Protein AF-A0A183EHI3-F1 (afdb_monomer_lite)

Structure (mmCIF, N/CA/C/O backbone):
data_AF-A0A183EHI3-F1
#
_entry.id   AF-A0A183EHI3-F1
#
loop_
_atom_site.group_PDB
_atom_site.id
_atom_site.type_symbol
_atom_site.label_atom_id
_atom_site.label_alt_id
_atom_site.label_comp_id
_atom_site.label_asym_id
_atom_site.label_entity_id
_atom_site.label_seq_id
_atom_site.pdbx_PDB_ins_code
_atom_site.Cartn_x
_atom_site.Cartn_y
_atom_site.Cartn_z
_atom_site.occupancy
_atom_site.B_iso_or_equiv
_atom_site.auth_seq_id
_atom_site.auth_comp_id
_atom_site.auth_asym_id
_atom_site.auth_atom_id
_atom_site.pdbx_PDB_model_num
ATOM 1 N N . MET A 1 1 ? -23.068 6.113 -19.699 1.00 35.72 1 MET A N 1
ATOM 2 C CA . MET A 1 1 ? -21.818 5.393 -19.370 1.00 35.72 1 MET A CA 1
ATOM 3 C C . MET A 1 1 ? -21.089 6.207 -18.317 1.00 35.72 1 MET A C 1
ATOM 5 O O . MET A 1 1 ? -20.571 7.265 -18.648 1.00 35.72 1 MET A O 1
ATOM 9 N N . VAL A 1 2 ? -21.133 5.801 -17.048 1.00 40.81 2 VAL A N 1
ATOM 10 C CA . VAL A 1 2 ? -20.371 6.489 -15.996 1.00 40.81 2 VAL A CA 1
ATOM 11 C C . VAL A 1 2 ? -18.948 5.955 -16.076 1.00 40.81 2 VAL A C 1
ATOM 13 O O . VAL A 1 2 ? -18.695 4.810 -15.715 1.00 40.81 2 VAL A O 1
ATOM 16 N N . SER A 1 3 ? -18.036 6.756 -16.620 1.00 42.97 3 SER A N 1
ATOM 17 C CA . SER A 1 3 ? -16.607 6.491 -16.495 1.00 42.97 3 SER A CA 1
ATOM 18 C C . SER A 1 3 ? -16.245 6.707 -15.028 1.00 42.97 3 SER A C 1
ATOM 20 O O . SER A 1 3 ? -16.034 7.836 -14.588 1.00 42.97 3 SER A O 1
ATOM 22 N N . THR A 1 4 ? -16.266 5.643 -14.228 1.00 50.12 4 THR A N 1
ATOM 23 C CA . THR A 1 4 ? -15.670 5.673 -12.894 1.00 50.12 4 THR A CA 1
ATOM 24 C C . THR A 1 4 ? -14.167 5.718 -13.107 1.00 50.12 4 THR A C 1
ATOM 26 O O . THR A 1 4 ? -13.538 4.676 -13.301 1.00 50.12 4 THR A O 1
ATOM 29 N N . ALA A 1 5 ? -13.591 6.921 -13.134 1.00 54.94 5 ALA A N 1
ATOM 30 C CA . ALA A 1 5 ? -12.156 7.076 -12.953 1.00 54.94 5 ALA A CA 1
ATOM 31 C C . ALA A 1 5 ? -11.780 6.227 -11.732 1.00 54.94 5 ALA A C 1
ATOM 33 O O . ALA A 1 5 ? -12.327 6.445 -10.649 1.00 54.94 5 ALA A O 1
ATOM 34 N N . MET A 1 6 ? -10.957 5.191 -11.926 1.00 63.34 6 MET A N 1
ATOM 35 C CA . MET A 1 6 ? -10.556 4.334 -10.815 1.00 63.34 6 MET A CA 1
ATOM 36 C C . MET A 1 6 ? -9.945 5.235 -9.746 1.00 63.34 6 MET A C 1
ATOM 38 O O . MET A 1 6 ? -9.024 5.999 -10.044 1.00 63.34 6 MET A O 1
ATOM 42 N N . ALA A 1 7 ? -10.502 5.196 -8.535 1.00 79.44 7 ALA A N 1
ATOM 43 C CA . ALA A 1 7 ? -9.988 5.984 -7.429 1.00 79.44 7 ALA A CA 1
ATOM 44 C C . ALA A 1 7 ? -8.497 5.666 -7.258 1.00 79.44 7 ALA A C 1
ATOM 46 O O . ALA A 1 7 ? -8.102 4.508 -7.144 1.00 79.44 7 ALA A O 1
ATOM 47 N N . ASN A 1 8 ? -7.650 6.691 -7.310 1.00 89.19 8 ASN A N 1
ATOM 48 C CA . ASN A 1 8 ? -6.228 6.520 -7.061 1.00 89.19 8 ASN A CA 1
ATOM 49 C C . ASN A 1 8 ? -5.980 6.637 -5.556 1.00 89.19 8 ASN A C 1
ATOM 51 O O . ASN A 1 8 ? -5.606 7.701 -5.064 1.00 89.19 8 ASN A O 1
ATOM 55 N N . ASP A 1 9 ? -6.176 5.535 -4.835 1.00 91.62 9 ASP A N 1
ATOM 56 C CA . ASP A 1 9 ? -5.979 5.474 -3.381 1.00 91.62 9 ASP A CA 1
ATOM 57 C C . ASP A 1 9 ? -4.515 5.721 -2.952 1.00 91.62 9 ASP A C 1
ATOM 59 O O . ASP A 1 9 ? -4.250 5.899 -1.767 1.00 91.62 9 ASP A O 1
ATOM 63 N N . LEU A 1 10 ? -3.564 5.787 -3.898 1.00 92.94 10 LEU A N 1
ATOM 64 C CA . LEU A 1 10 ? -2.156 6.134 -3.652 1.00 92.94 10 LEU A CA 1
ATOM 65 C C . LEU A 1 10 ? -1.818 7.606 -3.910 1.00 92.94 10 LEU A C 1
ATOM 67 O O . LEU A 1 10 ? -0.661 7.988 -3.731 1.00 92.94 10 LEU A O 1
ATOM 71 N N . ALA A 1 11 ? -2.770 8.431 -4.353 1.00 92.94 11 ALA A N 1
ATOM 72 C CA . ALA A 1 11 ? -2.496 9.823 -4.717 1.00 92.94 11 ALA A CA 1
ATOM 73 C C . ALA A 1 11 ? -1.842 10.604 -3.563 1.00 92.94 11 ALA A C 1
ATOM 75 O O . ALA A 1 11 ? -0.819 11.256 -3.763 1.00 92.94 11 ALA A O 1
ATOM 76 N N . ASP A 1 12 ? -2.364 10.448 -2.346 1.00 92.06 12 ASP A N 1
ATOM 77 C CA . ASP A 1 12 ? -1.857 11.145 -1.158 1.00 92.06 12 ASP A CA 1
ATOM 78 C C . ASP A 1 12 ? -0.477 10.660 -0.700 1.00 92.06 12 ASP A C 1
ATOM 80 O O . ASP A 1 12 ? 0.204 11.359 0.045 1.00 92.06 12 ASP A O 1
ATOM 84 N N . SER A 1 13 ? -0.038 9.482 -1.148 1.00 94.00 13 SER A N 1
ATOM 85 C CA . SER A 1 13 ? 1.282 8.938 -0.816 1.00 94.00 13 SER A CA 1
ATOM 86 C C . SER A 1 13 ? 2.410 9.490 -1.672 1.00 94.00 13 SER A C 1
ATOM 88 O O . SER A 1 13 ? 3.579 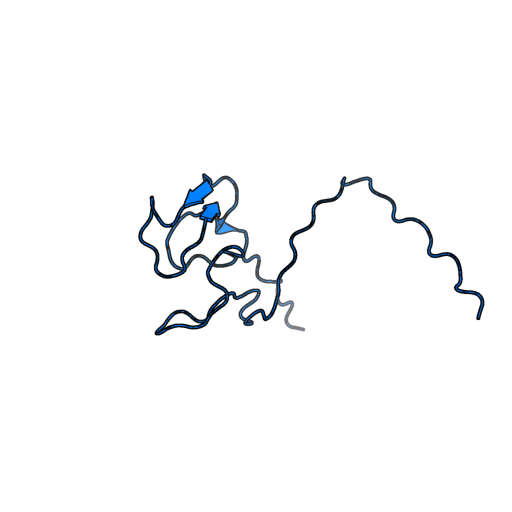9.306 -1.328 1.00 94.00 13 SER A O 1
ATOM 90 N N . GLN A 1 14 ? 2.100 10.139 -2.795 1.00 94.81 14 GLN A N 1
ATOM 91 C CA . GLN A 1 14 ? 3.126 10.607 -3.717 1.00 94.81 14 GLN A CA 1
ATOM 92 C C . GLN A 1 14 ? 4.035 11.634 -3.045 1.00 94.81 14 GLN A C 1
ATOM 94 O O . GLN A 1 14 ? 3.566 12.612 -2.467 1.00 94.81 14 GLN A O 1
ATOM 99 N N . MET A 1 15 ? 5.347 11.396 -3.134 1.00 94.69 15 MET A N 1
ATOM 100 C CA . MET A 1 15 ? 6.400 12.270 -2.596 1.00 94.69 15 MET A CA 1
ATOM 101 C C . MET A 1 15 ? 6.299 12.557 -1.086 1.00 94.69 15 MET A C 1
ATOM 103 O O . MET A 1 15 ? 7.000 13.433 -0.583 1.00 94.69 15 MET A O 1
ATOM 107 N N . CYS A 1 16 ? 5.461 11.829 -0.343 1.00 93.44 16 CYS A N 1
ATOM 108 C CA . CYS A 1 16 ? 5.428 11.933 1.110 1.00 93.44 16 CYS A CA 1
ATOM 109 C C . CYS A 1 16 ? 6.640 11.214 1.718 1.00 93.44 16 CYS A C 1
ATOM 111 O O . CYS A 1 16 ? 7.137 10.261 1.122 1.00 93.44 16 CYS A O 1
ATOM 113 N N . PRO A 1 17 ? 7.120 11.617 2.905 1.00 92.69 17 PRO A N 1
ATOM 114 C CA . PRO A 1 17 ? 8.087 10.822 3.650 1.00 92.69 17 PRO A CA 1
ATOM 115 C C . PRO A 1 17 ? 7.437 9.526 4.144 1.00 92.69 17 PRO A C 1
ATOM 117 O O . PRO A 1 17 ? 6.237 9.487 4.431 1.00 92.69 17 PRO A O 1
ATOM 120 N N . PHE A 1 18 ? 8.235 8.466 4.266 1.00 93.25 18 PHE A N 1
ATOM 121 C CA . PHE A 1 18 ? 7.788 7.251 4.939 1.00 93.25 18 PHE A CA 1
ATOM 122 C C . PHE A 1 18 ? 7.695 7.519 6.442 1.00 93.25 18 PHE A C 1
ATOM 124 O O . PHE A 1 18 ? 8.645 8.035 7.026 1.00 93.25 18 PHE A O 1
ATOM 131 N N . GLN A 1 19 ? 6.555 7.193 7.046 1.00 91.94 19 GLN A N 1
ATOM 132 C CA . GLN A 1 19 ? 6.283 7.409 8.463 1.00 91.94 19 GLN A CA 1
ATOM 133 C C . GLN A 1 19 ? 5.755 6.136 9.111 1.00 91.94 19 GLN A C 1
ATOM 135 O O . GLN A 1 19 ? 4.970 5.406 8.505 1.00 91.94 19 GLN A O 1
ATOM 140 N N . THR A 1 20 ? 6.132 5.900 10.361 1.00 89.25 20 THR A N 1
ATOM 141 C CA . THR A 1 20 ? 5.662 4.771 11.177 1.00 89.25 20 THR A CA 1
ATOM 142 C C . THR A 1 20 ? 4.588 5.203 12.174 1.00 89.25 20 THR A C 1
ATOM 144 O O . THR A 1 20 ? 4.482 6.374 12.549 1.00 89.25 20 THR A O 1
ATOM 147 N N . SER A 1 21 ? 3.793 4.251 12.664 1.00 77.75 21 SER A N 1
ATOM 148 C CA . SER A 1 21 ? 2.788 4.504 13.706 1.00 77.75 21 SER A CA 1
ATOM 149 C C . SER A 1 21 ? 3.372 5.012 15.034 1.00 77.75 21 SER A C 1
ATOM 151 O O . SER A 1 21 ? 2.652 5.610 15.830 1.00 77.75 21 SER A O 1
ATOM 153 N N . SER A 1 22 ? 4.669 4.806 15.287 1.00 76.19 22 SER A N 1
ATOM 154 C CA . SER A 1 22 ? 5.380 5.394 16.433 1.00 76.19 22 SER A CA 1
ATOM 155 C C . SER A 1 22 ? 5.609 6.899 16.291 1.00 76.19 22 SER A C 1
ATOM 157 O O . SER A 1 22 ? 5.594 7.614 17.288 1.00 76.19 22 SER A O 1
ATOM 159 N N . GLU A 1 23 ? 5.790 7.393 15.066 1.00 80.75 23 GLU A N 1
ATOM 160 C CA . GLU A 1 23 ? 5.986 8.822 14.784 1.00 80.75 23 GLU A CA 1
ATOM 161 C C . GLU A 1 23 ? 4.646 9.559 14.704 1.00 80.75 23 GLU A C 1
ATOM 163 O O . GLU A 1 23 ? 4.526 10.717 15.103 1.00 80.75 23 GLU A O 1
ATOM 168 N N . LYS A 1 24 ? 3.616 8.869 14.204 1.00 71.19 24 LYS A N 1
ATOM 169 C CA . LYS A 1 24 ? 2.264 9.397 14.025 1.00 71.19 24 LYS A CA 1
ATOM 170 C C . LYS A 1 24 ? 1.282 8.411 14.647 1.00 71.19 24 LYS A C 1
ATOM 172 O O . LYS A 1 24 ? 1.069 7.340 14.086 1.00 71.19 24 LYS A O 1
ATOM 177 N N . LYS A 1 25 ? 0.690 8.773 15.791 1.00 77.69 25 LYS A N 1
ATOM 178 C CA . LYS A 1 25 ? -0.248 7.953 16.591 1.00 77.69 25 LYS A CA 1
ATOM 179 C C . LYS A 1 25 ? -1.583 7.669 15.866 1.00 77.69 25 LYS A C 1
ATOM 181 O O . LYS A 1 25 ? -2.646 8.027 16.359 1.00 77.69 25 LYS A O 1
ATOM 186 N N . CYS A 1 26 ? -1.544 7.079 14.674 1.00 81.62 26 CYS A N 1
ATOM 187 C CA . CYS A 1 26 ? -2.723 6.691 13.907 1.00 81.62 26 CYS A CA 1
ATOM 188 C C . CYS A 1 26 ? -3.176 5.279 14.309 1.00 81.62 26 CYS A C 1
ATOM 190 O O . CYS A 1 26 ? -2.350 4.373 14.420 1.00 81.62 26 CYS A O 1
ATOM 192 N N . GLU A 1 27 ? -4.487 5.083 14.454 1.00 76.88 27 GLU A N 1
ATOM 193 C CA . GLU A 1 27 ? -5.097 3.829 14.935 1.00 76.88 27 GLU A CA 1
ATOM 194 C C . GLU A 1 27 ? -4.848 2.616 14.025 1.00 76.88 27 GLU A C 1
ATOM 196 O O . GLU A 1 27 ? -4.821 1.479 14.483 1.00 76.88 27 GLU A O 1
ATOM 201 N N . GLU A 1 28 ? -4.631 2.858 12.733 1.00 81.00 28 GLU A N 1
ATOM 202 C CA . GLU A 1 28 ? -4.462 1.831 11.697 1.00 81.00 28 GLU A CA 1
ATOM 203 C C . GLU A 1 28 ? -3.168 1.005 11.875 1.00 81.00 28 GLU A C 1
ATOM 205 O O . GLU A 1 28 ? -3.046 -0.101 11.342 1.00 81.00 28 GLU A O 1
ATOM 210 N N . GLY A 1 29 ? -2.185 1.548 12.607 1.00 84.50 29 GLY A N 1
ATOM 211 C CA . GLY A 1 29 ? -0.846 0.973 12.734 1.00 84.50 29 GLY A CA 1
ATOM 212 C C . GLY A 1 29 ? -0.021 1.036 11.438 1.00 84.50 29 GLY A C 1
ATOM 213 O O . GLY A 1 29 ? -0.361 1.755 10.494 1.00 84.50 29 GLY A O 1
ATOM 214 N N . GLY A 1 30 ? 1.084 0.285 11.408 1.00 87.50 30 GLY A N 1
ATOM 215 C CA . GLY A 1 30 ? 1.941 0.118 10.228 1.00 87.50 30 GLY A CA 1
ATOM 216 C C . GLY A 1 30 ? 2.841 1.317 9.904 1.00 87.50 30 GLY A C 1
ATOM 217 O O . GLY A 1 30 ? 3.023 2.231 10.712 1.00 87.50 30 GLY A O 1
ATOM 218 N N . GLY A 1 31 ? 3.430 1.297 8.707 1.00 91.06 31 GLY A N 1
ATOM 219 C CA . GLY A 1 31 ? 4.284 2.375 8.208 1.00 91.06 31 GLY A CA 1
ATOM 220 C C . GLY A 1 31 ? 4.095 2.618 6.717 1.00 91.06 31 GLY A C 1
ATOM 221 O O . GLY A 1 31 ? 4.018 1.666 5.939 1.00 91.06 31 GLY A O 1
ATOM 222 N N . TRP A 1 32 ? 3.974 3.879 6.315 1.00 94.12 32 TRP A N 1
ATOM 223 C CA . TRP A 1 32 ? 3.585 4.248 4.956 1.00 94.12 32 TRP A CA 1
ATOM 224 C C . TRP A 1 32 ? 4.063 5.643 4.572 1.00 94.12 32 TRP A C 1
ATOM 226 O O . TRP A 1 32 ? 4.327 6.474 5.440 1.00 94.12 32 TRP A O 1
ATOM 236 N N . TRP A 1 33 ? 4.116 5.931 3.271 1.00 94.69 33 TRP A N 1
ATOM 237 C CA . TRP A 1 33 ? 4.264 7.300 2.776 1.00 94.69 33 TRP A CA 1
ATOM 238 C C . TRP A 1 33 ? 2.971 8.064 3.052 1.00 94.69 33 TRP A C 1
ATOM 240 O O . TRP A 1 33 ? 1.998 7.956 2.297 1.00 94.69 33 TRP A O 1
ATOM 250 N N . ARG A 1 34 ? 2.934 8.744 4.201 1.00 89.38 34 ARG A N 1
ATOM 251 C CA . ARG A 1 34 ? 1.693 9.209 4.821 1.00 89.38 34 ARG A CA 1
ATOM 252 C C . ARG A 1 34 ? 1.686 10.721 5.007 1.00 89.38 34 ARG A C 1
ATOM 254 O O . ARG A 1 34 ? 2.558 11.288 5.660 1.00 89.38 34 ARG A O 1
ATOM 261 N N . LYS A 1 35 ? 0.613 11.362 4.548 1.00 89.44 35 LYS A N 1
ATOM 262 C CA . LYS A 1 35 ? 0.339 12.788 4.756 1.00 89.44 35 LYS A CA 1
ATOM 263 C C . LYS A 1 35 ? -0.451 13.048 6.039 1.00 89.44 35 LYS A C 1
ATOM 265 O O . LYS A 1 35 ? -0.083 13.924 6.819 1.00 89.44 35 LYS A O 1
ATOM 270 N N . HIS A 1 36 ? -1.454 12.223 6.346 1.00 88.19 36 HIS A N 1
ATOM 271 C CA . HIS A 1 36 ? -2.304 12.313 7.549 1.00 88.19 36 HIS A CA 1
ATOM 272 C C . HIS A 1 36 ? -2.796 10.926 8.010 1.00 88.19 36 HIS A C 1
ATOM 274 O O . HIS A 1 36 ? -2.609 9.935 7.308 1.00 88.19 36 HIS A O 1
ATOM 280 N N . CYS A 1 37 ? -3.392 10.830 9.203 1.00 86.44 37 CYS A N 1
ATOM 281 C CA . CYS A 1 37 ? -4.109 9.612 9.605 1.00 86.44 37 CYS A CA 1
ATOM 282 C C . CYS A 1 37 ? -5.383 9.438 8.759 1.00 86.44 37 CYS A C 1
ATOM 284 O O . CYS A 1 37 ? -5.860 10.400 8.159 1.00 86.44 37 CYS A O 1
ATOM 286 N N . GLN A 1 38 ? -5.922 8.222 8.696 1.00 85.06 38 GLN A N 1
ATOM 287 C CA . GLN A 1 38 ? -7.080 7.827 7.881 1.00 85.06 38 GLN A CA 1
ATOM 288 C C . GLN A 1 38 ? -6.881 8.035 6.371 1.00 85.06 38 GLN A C 1
ATOM 290 O O . GLN A 1 38 ? -7.842 8.100 5.605 1.00 85.06 38 GLN A O 1
ATOM 295 N N . GLN A 1 39 ? -5.625 8.145 5.928 1.00 88.94 39 GLN A N 1
ATOM 296 C CA . GLN A 1 39 ? -5.292 8.175 4.509 1.00 88.94 39 GLN A CA 1
ATOM 297 C C . GLN A 1 39 ? -5.649 6.831 3.867 1.00 88.94 39 GLN A C 1
ATOM 299 O O . GLN A 1 39 ? -5.426 5.769 4.446 1.00 88.94 39 GLN A O 1
ATOM 304 N N . LYS A 1 40 ? -6.172 6.874 2.643 1.00 89.31 40 LYS A N 1
ATOM 305 C CA . LYS A 1 40 ? -6.415 5.664 1.854 1.00 89.31 40 LYS A CA 1
ATOM 306 C C . LYS A 1 40 ? -5.102 5.044 1.370 1.00 89.31 40 LYS A C 1
ATOM 308 O O . LYS A 1 40 ? -4.041 5.668 1.408 1.00 89.31 40 LYS A O 1
ATOM 313 N N . GLY A 1 41 ? -5.184 3.785 0.943 1.00 90.38 41 GLY A N 1
ATOM 314 C CA . GLY A 1 41 ? -4.058 3.093 0.320 1.00 90.38 41 GLY A CA 1
ATOM 315 C C . GLY A 1 41 ? -2.897 2.771 1.261 1.00 90.38 41 GLY A C 1
ATOM 316 O O . GLY A 1 41 ? -1.818 2.468 0.774 1.00 90.38 41 GLY A O 1
ATOM 317 N N . VAL A 1 42 ? -3.086 2.806 2.585 1.00 92.44 42 VAL A N 1
ATOM 318 C CA 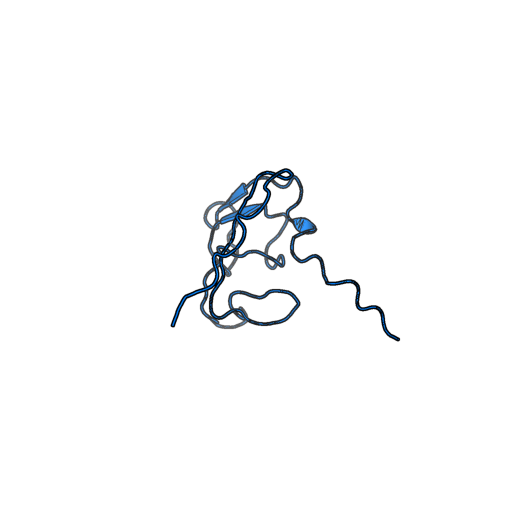. VAL A 1 42 ? -2.075 2.385 3.572 1.00 92.44 42 VAL A CA 1
ATOM 319 C C . VAL A 1 42 ? -2.059 0.853 3.653 1.00 92.44 42 VAL A C 1
ATOM 321 O O . VAL A 1 42 ? -2.695 0.250 4.513 1.00 92.44 42 VAL A O 1
ATOM 324 N N . LEU A 1 43 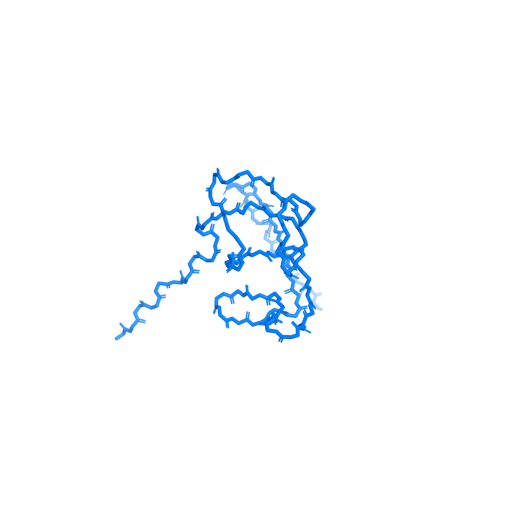? -1.358 0.199 2.722 1.00 93.50 43 LEU A N 1
ATOM 325 C CA . LEU A 1 43 ? -1.429 -1.262 2.532 1.00 93.50 43 LEU A CA 1
ATOM 326 C C . LEU A 1 43 ? -0.606 -2.086 3.539 1.00 93.50 43 LEU A C 1
ATOM 328 O O . LEU A 1 43 ? -0.686 -3.311 3.544 1.00 93.50 43 LEU A O 1
ATOM 332 N N . THR A 1 44 ? 0.168 -1.425 4.397 1.00 93.19 44 THR A N 1
ATOM 333 C CA . THR A 1 44 ? 0.951 -2.025 5.496 1.00 93.19 44 THR A CA 1
ATOM 334 C C . THR A 1 44 ? 0.262 -1.906 6.856 1.00 93.19 44 THR A C 1
ATOM 336 O O . THR A 1 44 ? 0.821 -2.342 7.864 1.00 93.19 44 THR A O 1
ATOM 339 N N . ALA A 1 45 ? -0.917 -1.280 6.912 1.00 91.12 45 ALA A N 1
ATOM 340 C CA . ALA A 1 45 ? -1.702 -1.183 8.132 1.00 91.12 45 ALA A CA 1
ATOM 341 C C . ALA A 1 45 ? -2.237 -2.556 8.570 1.00 91.12 45 ALA A C 1
ATOM 343 O O . ALA A 1 45 ? -2.165 -3.556 7.847 1.00 91.12 45 ALA A O 1
ATOM 344 N N . MET A 1 46 ? -2.771 -2.616 9.786 1.00 90.12 46 MET A N 1
ATOM 345 C CA . MET A 1 46 ? -3.281 -3.855 10.356 1.00 90.12 46 MET A CA 1
ATOM 346 C C . MET A 1 46 ? -4.427 -4.425 9.505 1.00 90.12 46 MET A C 1
ATOM 348 O O . MET A 1 46 ? -5.482 -3.816 9.354 1.00 90.12 46 MET A O 1
ATOM 352 N N . ASN A 1 47 ? -4.285 -5.654 9.005 1.00 91.50 47 ASN A N 1
ATOM 353 C CA . ASN A 1 47 ? -5.366 -6.319 8.271 1.00 91.50 47 ASN A CA 1
ATOM 354 C C . ASN A 1 47 ? -6.402 -6.970 9.207 1.00 91.50 47 ASN A C 1
ATOM 356 O O . ASN A 1 47 ? -6.708 -8.161 9.126 1.00 91.50 47 ASN A O 1
ATOM 360 N N . LYS A 1 48 ? -6.931 -6.184 10.143 1.00 88.62 48 LYS A N 1
ATOM 361 C CA . LYS A 1 48 ? -7.973 -6.597 11.080 1.00 88.62 48 LYS A CA 1
ATOM 362 C C . LYS A 1 48 ? -8.890 -5.411 11.330 1.00 88.62 48 LYS A C 1
ATOM 364 O O . LYS A 1 48 ? -8.421 -4.334 11.677 1.00 88.62 48 LYS A O 1
ATOM 369 N N . ALA A 1 49 ? -10.190 -5.622 11.155 1.00 86.38 49 ALA A N 1
ATOM 370 C CA . ALA A 1 49 ? -11.172 -4.619 11.534 1.00 86.38 49 ALA A CA 1
ATOM 371 C C . ALA A 1 49 ? -11.222 -4.513 13.067 1.00 86.38 49 ALA A C 1
ATOM 373 O O . ALA A 1 49 ? -11.305 -5.538 13.753 1.00 86.38 49 ALA A O 1
ATOM 374 N N . GLN A 1 50 ? -11.152 -3.294 13.598 1.00 84.62 50 GLN A N 1
ATOM 375 C CA . GLN A 1 50 ? -11.203 -3.029 15.036 1.00 84.62 50 GLN A CA 1
ATOM 376 C C . GLN A 1 50 ? -11.861 -1.671 15.296 1.00 84.62 50 GLN A C 1
ATOM 378 O O . GLN A 1 50 ? -11.378 -0.644 14.830 1.00 84.62 50 GLN A O 1
ATOM 383 N N . GLY A 1 51 ? -12.959 -1.658 16.059 1.00 83.94 51 GLY A N 1
ATOM 384 C CA . GLY A 1 51 ? -13.712 -0.431 16.327 1.00 83.94 51 GLY A CA 1
ATOM 385 C C . GLY A 1 51 ? -14.187 0.236 15.031 1.00 83.94 51 GLY A C 1
ATOM 386 O O . GLY A 1 51 ? -14.846 -0.405 14.215 1.00 83.94 51 GLY A O 1
ATOM 387 N N . ALA A 1 52 ? -13.827 1.508 14.839 1.00 83.00 52 ALA A N 1
ATOM 388 C CA . ALA A 1 52 ? -14.148 2.280 13.637 1.00 83.00 52 ALA A CA 1
ATOM 389 C C . ALA A 1 52 ? -13.209 2.004 12.444 1.00 83.00 52 ALA A C 1
ATOM 391 O O . ALA A 1 52 ? -13.484 2.454 11.332 1.00 83.00 52 ALA A O 1
ATOM 392 N N . TYR A 1 53 ? -12.107 1.274 12.647 1.00 85.31 53 TYR A N 1
ATOM 393 C CA . TYR A 1 53 ? -11.152 0.961 11.591 1.00 85.31 53 TYR A CA 1
ATOM 394 C C . TYR A 1 53 ? -11.600 -0.279 10.790 1.00 85.31 53 TYR A C 1
ATOM 396 O O . TYR A 1 53 ? -11.679 -1.375 11.357 1.00 85.31 53 TYR A O 1
ATOM 404 N N . PRO A 1 54 ? -11.863 -0.159 9.471 1.00 86.88 54 PRO A N 1
ATOM 405 C CA . PRO A 1 54 ? -12.400 -1.256 8.658 1.00 86.88 54 PRO A CA 1
ATOM 406 C C . PRO A 1 54 ? -11.355 -2.314 8.250 1.00 86.88 54 PRO A C 1
ATOM 408 O O . PRO A 1 54 ? -11.706 -3.304 7.603 1.00 86.88 54 PRO A O 1
ATOM 411 N N . GLY A 1 55 ? -10.083 -2.138 8.620 1.00 90.12 55 GLY A N 1
ATOM 412 C CA . GLY A 1 55 ? -8.961 -2.930 8.112 1.00 90.12 55 GLY A CA 1
ATOM 413 C C . GLY A 1 55 ? -8.383 -2.354 6.815 1.00 90.12 55 GLY A C 1
ATOM 414 O O . GLY A 1 55 ? -8.600 -1.187 6.485 1.00 90.12 55 GLY A O 1
ATOM 415 N N . LEU A 1 56 ? -7.650 -3.180 6.063 1.00 92.44 56 LEU A N 1
ATOM 416 C CA . LEU A 1 56 ? -7.094 -2.780 4.770 1.00 92.44 56 LEU A CA 1
ATOM 417 C C . LEU A 1 56 ? -8.207 -2.576 3.741 1.00 92.44 56 LEU A C 1
ATOM 419 O O . LEU A 1 56 ? -9.012 -3.477 3.509 1.00 92.44 56 LEU A O 1
ATOM 423 N N . VAL A 1 57 ? -8.225 -1.407 3.104 1.00 90.81 57 VAL A N 1
ATOM 424 C CA . VAL A 1 57 ? -9.220 -1.030 2.095 1.00 90.81 57 VAL A CA 1
ATOM 425 C C . VAL A 1 57 ? -8.521 -0.524 0.839 1.00 90.81 57 VAL A C 1
ATOM 427 O O . VAL A 1 57 ? -7.543 0.218 0.922 1.00 90.81 57 VAL A O 1
ATOM 430 N N . TRP A 1 58 ? -9.051 -0.911 -0.318 1.00 91.94 58 TRP A N 1
ATOM 431 C CA . TRP A 1 58 ? -8.632 -0.432 -1.629 1.00 91.94 58 TRP A CA 1
ATOM 432 C C . TRP A 1 58 ? -9.846 -0.250 -2.533 1.00 91.94 58 TRP A C 1
ATOM 434 O O . TRP A 1 58 ? -10.699 -1.135 -2.611 1.00 91.94 58 TRP A O 1
ATOM 444 N N . ASN A 1 59 ? -9.952 0.898 -3.202 1.00 90.75 59 ASN A N 1
ATOM 445 C CA . ASN A 1 59 ? -11.107 1.276 -4.021 1.00 90.75 59 ASN A CA 1
ATOM 446 C C . ASN A 1 59 ? -12.442 1.138 -3.265 1.00 90.75 59 ASN A C 1
ATOM 448 O O . ASN A 1 59 ? -13.453 0.714 -3.820 1.00 90.75 59 ASN A O 1
ATOM 452 N N . GLY A 1 60 ? -12.435 1.460 -1.968 1.00 88.62 60 GLY A N 1
ATOM 453 C CA . GLY A 1 60 ? -13.607 1.341 -1.092 1.00 88.62 60 GLY A CA 1
ATOM 454 C C . GLY A 1 60 ? -13.978 -0.090 -0.684 1.00 88.62 60 GLY A C 1
ATOM 455 O O . GLY A 1 60 ? -14.977 -0.270 0.006 1.00 88.62 60 GLY A O 1
ATOM 456 N N . GLN A 1 61 ? -13.194 -1.103 -1.063 1.00 90.94 61 GLN A N 1
ATOM 457 C CA . GLN A 1 61 ? -13.433 -2.503 -0.707 1.00 90.94 61 GLN A CA 1
ATOM 458 C C . GLN A 1 61 ? -12.394 -3.019 0.288 1.00 90.94 61 GLN A C 1
ATOM 460 O O . GLN A 1 61 ? -11.205 -2.737 0.158 1.00 90.94 61 GLN A O 1
ATOM 465 N N . ARG A 1 62 ? -12.836 -3.808 1.275 1.00 91.88 62 ARG A N 1
ATOM 466 C CA . ARG A 1 62 ? -11.938 -4.451 2.241 1.00 91.88 62 ARG A CA 1
ATOM 467 C C . ARG A 1 62 ? -11.142 -5.571 1.570 1.00 91.88 62 ARG A C 1
ATOM 469 O O . ARG A 1 62 ? -11.714 -6.421 0.891 1.00 91.88 62 ARG A O 1
ATOM 476 N N . LEU A 1 63 ? -9.838 -5.597 1.811 1.00 92.38 63 LEU A N 1
ATOM 477 C CA . LEU A 1 63 ? -8.936 -6.622 1.300 1.00 92.38 63 LEU A CA 1
ATOM 478 C C . LEU A 1 63 ? -8.785 -7.770 2.304 1.00 92.38 63 LEU A C 1
ATOM 480 O O . LEU A 1 63 ? -8.638 -7.549 3.503 1.00 92.38 63 LEU A O 1
ATOM 484 N N . SER A 1 64 ? -8.781 -9.008 1.810 1.00 91.62 64 SER A N 1
ATOM 485 C CA . SER A 1 64 ? -8.403 -10.192 2.597 1.00 91.62 64 SER A CA 1
ATOM 486 C C . SER A 1 64 ? -6.894 -10.439 2.564 1.00 91.62 64 SER A C 1
ATOM 488 O O . SER A 1 64 ? -6.315 -10.859 3.562 1.00 91.62 64 SER A O 1
ATOM 490 N N . ALA A 1 65 ? -6.254 -10.127 1.440 1.00 90.75 65 ALA A N 1
ATOM 491 C CA . ALA A 1 65 ? -4.817 -10.198 1.234 1.00 90.75 65 ALA A CA 1
ATOM 492 C C . ALA A 1 65 ? -4.385 -9.121 0.231 1.00 90.75 65 ALA A C 1
ATOM 494 O O . ALA A 1 65 ? -5.179 -8.672 -0.597 1.00 90.75 65 ALA A O 1
ATOM 495 N N . VAL A 1 66 ? -3.117 -8.723 0.299 1.00 92.94 66 VAL A N 1
ATOM 496 C CA . VAL A 1 66 ? -2.517 -7.756 -0.622 1.00 92.94 66 VAL A CA 1
ATOM 497 C C . VAL A 1 66 ? -1.112 -8.206 -0.998 1.00 92.94 66 VAL A C 1
ATOM 499 O O . VAL A 1 66 ? -0.384 -8.753 -0.172 1.00 92.94 66 VAL A O 1
ATOM 502 N N . GLN A 1 67 ? -0.728 -7.967 -2.249 1.00 95.00 67 GLN A N 1
ATOM 503 C CA . GLN A 1 67 ? 0.633 -8.164 -2.728 1.00 95.00 67 GLN A CA 1
ATOM 504 C C . GLN A 1 67 ? 1.060 -6.926 -3.515 1.00 95.00 67 GLN A C 1
ATOM 506 O O . GLN A 1 67 ? 0.389 -6.522 -4.462 1.00 95.00 67 GLN A O 1
ATOM 511 N N . MET A 1 68 ? 2.185 -6.330 -3.125 1.00 94.19 68 MET A N 1
ATOM 512 C CA . MET A 1 68 ? 2.804 -5.222 -3.846 1.00 94.19 68 MET A CA 1
ATOM 513 C C . MET A 1 68 ? 4.014 -5.747 -4.610 1.00 94.19 68 MET A C 1
ATOM 515 O O . MET A 1 68 ? 4.906 -6.355 -4.025 1.00 94.19 68 MET A O 1
ATOM 519 N N . LEU A 1 69 ? 4.035 -5.524 -5.921 1.00 94.69 69 LEU A N 1
ATOM 520 C CA . LEU A 1 69 ? 5.099 -5.983 -6.806 1.00 94.69 69 LEU A CA 1
ATOM 521 C C . LEU A 1 69 ? 5.615 -4.816 -7.635 1.00 94.69 69 LEU A C 1
ATOM 523 O O . LEU A 1 69 ? 4.846 -3.965 -8.081 1.00 94.69 69 LEU A O 1
ATOM 527 N N . ILE A 1 70 ? 6.918 -4.821 -7.887 1.00 94.62 70 ILE A N 1
ATOM 528 C CA . ILE A 1 70 ? 7.560 -3.913 -8.831 1.00 94.62 70 ILE A CA 1
ATOM 529 C C . ILE A 1 70 ? 8.117 -4.719 -9.997 1.00 94.62 70 ILE A C 1
ATOM 531 O O . ILE A 1 70 ? 8.556 -5.858 -9.838 1.00 94.62 70 ILE A O 1
ATOM 535 N N . ARG A 1 71 ? 8.105 -4.120 -11.185 1.00 93.62 71 ARG A N 1
ATOM 536 C CA . ARG A 1 71 ? 8.781 -4.660 -12.364 1.00 93.62 71 ARG A CA 1
ATOM 537 C C . ARG A 1 71 ? 9.442 -3.528 -13.143 1.00 93.62 71 ARG A C 1
ATOM 539 O O . ARG A 1 71 ? 8.914 -2.411 -13.128 1.00 93.62 71 ARG A O 1
ATOM 546 N N . PRO A 1 72 ? 10.546 -3.795 -13.860 1.00 96.12 72 PRO A N 1
ATOM 547 C CA . PRO A 1 72 ? 11.070 -2.850 -14.834 1.00 96.12 72 PRO A CA 1
ATOM 548 C C . PRO A 1 72 ? 9.978 -2.446 -15.828 1.00 96.12 72 PRO A C 1
ATOM 550 O O . PRO A 1 72 ? 9.194 -3.288 -16.269 1.00 96.12 72 PRO A O 1
ATOM 553 N N . ARG A 1 73 ? 9.937 -1.169 -16.224 1.00 93.00 73 ARG A N 1
ATOM 554 C CA . ARG A 1 73 ? 8.955 -0.695 -17.217 1.00 93.00 73 ARG A CA 1
ATOM 555 C C . ARG A 1 73 ? 9.083 -1.427 -18.559 1.00 93.00 73 ARG A C 1
ATOM 557 O O . ARG A 1 73 ? 8.072 -1.674 -19.199 1.00 93.00 73 ARG A O 1
ATOM 564 N N . GLY A 1 74 ? 10.305 -1.808 -18.941 1.00 94.44 74 GLY A N 1
ATOM 565 C CA . GLY A 1 74 ? 10.601 -2.581 -20.153 1.00 94.44 74 GLY A CA 1
ATOM 566 C C . GLY A 1 74 ? 10.530 -4.102 -19.983 1.00 94.44 74 GLY A C 1
ATOM 567 O O . GLY A 1 74 ? 11.030 -4.823 -20.839 1.00 94.44 74 GLY A O 1
ATOM 568 N N . TYR A 1 75 ? 9.979 -4.615 -18.878 1.00 93.56 75 TYR A N 1
ATOM 569 C CA . TYR A 1 75 ? 9.865 -6.058 -18.679 1.00 93.56 75 TYR A CA 1
ATOM 570 C C . TYR A 1 75 ? 8.870 -6.678 -19.668 1.00 93.56 75 TYR A C 1
ATOM 572 O O . TYR A 1 75 ? 7.687 -6.330 -19.667 1.00 93.56 75 TYR A O 1
ATOM 580 N N . ILE A 1 76 ? 9.344 -7.643 -20.456 1.00 90.25 76 ILE A N 1
ATOM 581 C CA . ILE A 1 76 ? 8.528 -8.451 -21.362 1.00 90.25 76 ILE A CA 1
ATOM 582 C C . ILE A 1 76 ? 8.295 -9.811 -20.687 1.00 90.25 76 ILE A C 1
ATOM 584 O O . ILE A 1 76 ? 9.264 -10.543 -20.467 1.00 90.25 76 ILE A O 1
ATOM 588 N N . PRO A 1 77 ? 7.046 -10.166 -20.329 1.00 86.75 77 PRO A N 1
ATOM 589 C CA . PRO A 1 77 ? 6.755 -11.459 -19.726 1.00 86.75 77 PRO A CA 1
ATOM 590 C C . PRO A 1 77 ? 7.161 -1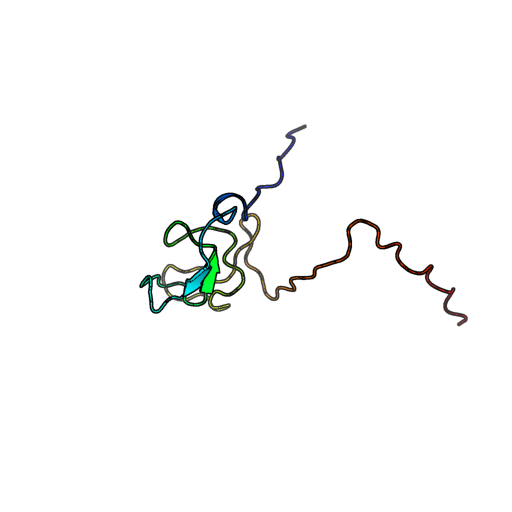2.608 -20.659 1.00 86.75 77 PRO A C 1
ATOM 592 O O . PRO A 1 77 ? 6.875 -12.540 -21.858 1.00 86.75 77 PRO A O 1
ATOM 595 N N . PRO A 1 78 ? 7.783 -13.680 -20.141 1.00 86.94 78 PRO A N 1
ATOM 596 C CA . PRO A 1 78 ? 8.079 -14.852 -20.948 1.00 86.94 78 PRO A CA 1
ATOM 597 C C . PRO A 1 78 ? 6.778 -15.459 -21.482 1.00 86.94 78 PRO A C 1
ATOM 599 O O . PRO A 1 78 ? 5.773 -15.547 -20.770 1.00 86.94 78 PRO A O 1
ATOM 602 N N . GLN A 1 79 ? 6.799 -15.892 -22.742 1.00 85.44 79 GLN A N 1
ATOM 603 C CA . GLN A 1 79 ? 5.658 -16.578 -23.339 1.00 85.44 79 GLN A CA 1
ATOM 604 C C . GLN A 1 79 ? 5.401 -17.879 -22.572 1.00 85.44 79 GLN A C 1
ATOM 606 O O . GLN A 1 79 ? 6.309 -18.693 -22.386 1.00 85.44 79 GLN A O 1
ATOM 611 N N . LYS A 1 80 ? 4.163 -18.072 -22.100 1.00 83.56 80 LYS A N 1
ATOM 612 C CA . LYS A 1 80 ? 3.765 -19.326 -21.455 1.00 83.56 80 LYS A CA 1
ATOM 613 C C . LYS A 1 80 ? 3.943 -20.451 -22.471 1.00 83.56 80 LYS A C 1
ATOM 615 O O . LYS A 1 80 ? 3.292 -20.443 -23.513 1.00 83.56 80 LYS A O 1
ATOM 620 N N . LYS A 1 81 ? 4.819 -21.413 -22.175 1.00 79.44 81 LYS A N 1
ATOM 621 C CA . LYS A 1 81 ? 4.875 -22.649 -22.959 1.00 79.44 81 LYS A CA 1
ATOM 622 C C . LYS A 1 81 ? 3.525 -23.358 -22.808 1.00 79.44 81 LYS A C 1
ATOM 624 O O . LYS A 1 81 ? 3.004 -23.383 -21.691 1.00 79.44 81 LYS A O 1
ATOM 629 N N . PRO A 1 82 ? 2.951 -23.913 -23.885 1.00 75.31 82 PRO A N 1
ATOM 630 C CA . PRO A 1 82 ? 1.744 -24.711 -23.762 1.00 75.31 82 PRO A CA 1
ATOM 631 C C . PRO A 1 82 ? 2.028 -25.882 -22.820 1.00 75.31 82 PRO A C 1
ATOM 633 O O . PRO A 1 82 ? 2.982 -26.637 -23.023 1.00 75.31 82 PRO A O 1
ATOM 636 N N . THR A 1 83 ? 1.221 -25.999 -21.769 1.00 74.44 83 THR A N 1
ATOM 637 C CA . THR A 1 83 ? 1.204 -27.176 -20.905 1.00 74.44 83 THR A CA 1
ATOM 638 C C . THR A 1 83 ? 0.767 -28.349 -21.774 1.00 74.44 83 THR A C 1
ATOM 640 O O . THR A 1 83 ? -0.387 -28.403 -22.195 1.00 74.44 83 THR A O 1
ATOM 643 N N . LYS A 1 84 ? 1.696 -29.243 -22.125 1.00 67.00 84 LYS A N 1
ATOM 644 C CA . LYS A 1 84 ? 1.337 -30.519 -22.746 1.00 67.00 84 LYS A CA 1
ATOM 645 C C . LYS A 1 84 ? 0.689 -31.366 -21.650 1.00 67.00 84 LYS A C 1
ATOM 647 O O . LYS A 1 84 ? 1.370 -31.694 -20.681 1.00 67.00 84 LYS A O 1
ATOM 652 N N . PHE A 1 85 ? -0.612 -31.600 -21.780 1.00 62.91 85 PHE A N 1
ATOM 653 C CA . PHE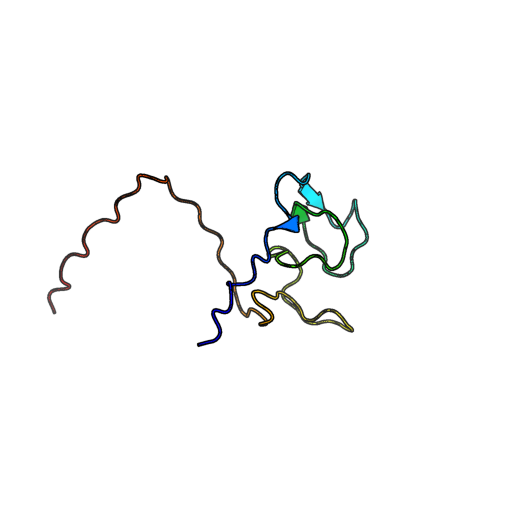 A 1 85 ? -1.327 -32.638 -21.044 1.00 62.91 85 PHE A CA 1
ATOM 654 C C . PHE A 1 85 ? -1.120 -33.976 -21.750 1.00 62.91 85 PHE A C 1
ATOM 656 O O . PHE A 1 85 ? 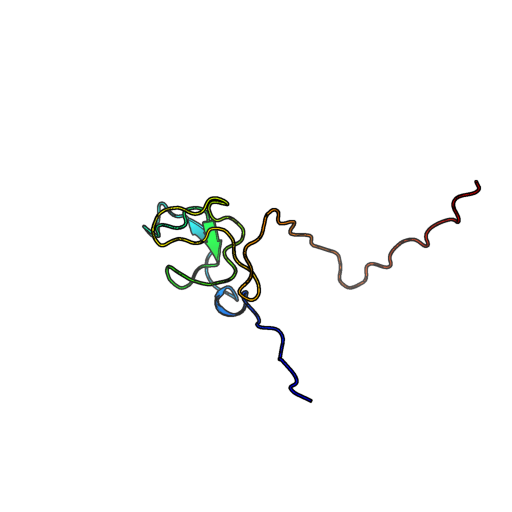-1.058 -33.957 -23.003 1.00 62.91 85 PHE A O 1
#

InterPro domains:
  IPR036056 Fibrinogen-like, C-terminal [SSF56496] (27-76)

Sequence (85 aa):
MVSTAMANDLADSQMCPFQTSSEKKCEEGGGWWRKHCQQKGVLTAMNKAQGAYPGLVWNGQRLSAVQMLIRPRGYIPPQKKPTKF

pLDDT: mean 85.17, std 12.39, range [35.72, 96.12]

Foldseek 3Di:
DDPPPQDPLCPQLPPADKAFCVRPVAPQGAIGSDDHHPRGPRQGGAQDDDDPRHHHDGSNDRDPDDDDDDDDPPDDDDDDDPDDD

Radius of gyration: 17.16 Å; chains: 1; bounding box: 33×45×40 Å

Secondary structure (DSSP, 8-state):
----PPP-TTGGGTTPPEEETTTS--TT-SEEE-SSTT-TT-TTS-SS-BTTB--SEETTEE-S--------TT--PPPPPP---

Organism: NCBI:txid637853